Protein AF-A0A1H4FIM5-F1 (afdb_monomer_lite)

Structure (mmCIF, N/CA/C/O backbone):
data_AF-A0A1H4FIM5-F1
#
_entry.id   AF-A0A1H4FIM5-F1
#
loop_
_atom_site.group_PDB
_atom_site.id
_atom_site.type_symbol
_atom_site.label_atom_id
_atom_site.label_alt_id
_atom_site.label_comp_id
_atom_site.label_asym_id
_atom_site.label_entity_id
_atom_site.label_seq_id
_atom_site.pdbx_PDB_ins_code
_atom_site.Cartn_x
_atom_site.Cartn_y
_atom_site.Cartn_z
_atom_site.occupancy
_atom_site.B_iso_or_equiv
_atom_site.auth_seq_id
_atom_site.auth_comp_id
_atom_site.auth_asym_id
_atom_site.auth_atom_id
_atom_site.pdbx_PDB_model_num
ATOM 1 N N . MET A 1 1 ? 12.952 1.679 38.610 1.00 48.06 1 MET A N 1
ATOM 2 C CA . MET A 1 1 ? 12.139 2.788 38.067 1.00 48.06 1 MET A CA 1
ATOM 3 C C . MET A 1 1 ? 11.004 2.189 37.238 1.00 48.06 1 MET A C 1
ATOM 5 O O . MET A 1 1 ? 11.066 2.197 36.022 1.00 48.06 1 MET A O 1
ATOM 9 N N . THR A 1 2 ? 10.006 1.592 37.906 1.00 49.84 2 THR A N 1
ATOM 10 C CA . THR A 1 2 ? 8.927 0.805 37.254 1.00 49.84 2 THR A CA 1
ATOM 11 C C . THR A 1 2 ? 7.579 0.994 37.968 1.00 49.84 2 THR A C 1
ATOM 13 O O . THR A 1 2 ? 6.709 0.135 37.927 1.00 49.84 2 THR A O 1
ATOM 16 N N . ILE A 1 3 ? 7.409 2.111 38.684 1.00 48.91 3 ILE A N 1
ATOM 17 C CA . ILE A 1 3 ? 6.260 2.312 39.587 1.00 48.91 3 ILE A CA 1
ATOM 18 C C . ILE A 1 3 ? 5.204 3.248 38.964 1.00 48.91 3 ILE A C 1
ATOM 20 O O . ILE A 1 3 ? 4.043 3.212 39.350 1.00 48.91 3 ILE A O 1
ATOM 24 N N . VAL A 1 4 ? 5.545 4.015 37.921 1.00 49.06 4 VAL A N 1
ATOM 25 C CA . VAL A 1 4 ? 4.632 5.030 37.354 1.00 49.06 4 VAL A CA 1
ATOM 26 C C . VAL A 1 4 ? 3.599 4.469 36.364 1.00 49.06 4 VAL A C 1
ATOM 28 O O . VAL A 1 4 ? 2.555 5.080 36.168 1.00 49.06 4 VAL A O 1
ATOM 31 N N . GLN A 1 5 ? 3.828 3.289 35.772 1.00 41.47 5 GLN A N 1
ATOM 32 C CA . GLN A 1 5 ? 2.901 2.725 34.773 1.00 41.47 5 GLN A CA 1
ATOM 33 C C . GLN A 1 5 ? 1.606 2.143 35.372 1.00 41.47 5 GLN A C 1
ATOM 35 O O . GLN A 1 5 ? 0.619 1.999 34.659 1.00 41.47 5 GLN A O 1
ATOM 40 N N . HIS A 1 6 ? 1.561 1.854 36.677 1.00 52.50 6 HIS A N 1
ATOM 41 C CA . HIS A 1 6 ? 0.410 1.169 37.279 1.00 52.50 6 HIS A CA 1
ATOM 42 C C . HIS A 1 6 ? -0.691 2.108 37.794 1.00 52.50 6 HIS A C 1
ATOM 44 O O . HIS A 1 6 ? -1.825 1.669 37.960 1.00 52.50 6 HIS A O 1
ATOM 50 N N . GLN A 1 7 ? -0.409 3.397 38.015 1.00 53.75 7 GLN A N 1
ATOM 51 C CA . GLN A 1 7 ? -1.437 4.328 38.508 1.00 53.75 7 GLN A CA 1
ATOM 52 C C . GLN A 1 7 ? -2.320 4.909 37.396 1.00 53.75 7 GLN A C 1
ATOM 54 O O . GLN A 1 7 ? -3.474 5.242 37.649 1.00 53.75 7 GLN A O 1
ATOM 59 N N . VAL A 1 8 ? -1.824 4.954 36.156 1.00 53.47 8 VAL A N 1
ATOM 60 C CA . VAL A 1 8 ? -2.601 5.426 34.994 1.00 53.47 8 VAL A CA 1
ATOM 61 C C . VAL A 1 8 ? -3.645 4.388 34.561 1.00 53.47 8 VAL A C 1
ATOM 63 O O . VAL A 1 8 ? -4.757 4.740 34.182 1.00 53.47 8 VAL A O 1
ATOM 66 N N . LEU A 1 9 ? -3.331 3.096 34.691 1.00 54.19 9 LEU A N 1
ATOM 67 C CA . LEU A 1 9 ? -4.276 2.006 34.414 1.00 54.19 9 LEU A CA 1
ATOM 68 C C . LEU A 1 9 ? -5.429 1.947 35.430 1.00 54.19 9 LEU A C 1
ATOM 70 O O . LEU A 1 9 ? -6.559 1.635 35.059 1.00 54.19 9 LEU A O 1
ATOM 74 N N . GLY A 1 10 ? -5.164 2.287 36.696 1.00 52.84 10 GLY A N 1
ATOM 75 C CA . GLY A 1 10 ? -6.177 2.282 37.754 1.00 52.84 10 GLY A CA 1
ATOM 76 C C . GLY A 1 10 ? -7.243 3.371 37.597 1.00 52.84 10 GLY A C 1
ATOM 77 O O . GLY A 1 10 ? -8.418 3.116 37.859 1.00 52.84 10 GLY A O 1
ATOM 78 N N . SER A 1 11 ? -6.872 4.566 37.124 1.00 51.75 11 SER A N 1
ATOM 79 C CA . SER A 1 11 ? -7.825 5.671 36.936 1.00 51.75 11 SER A CA 1
ATOM 80 C C . SER A 1 11 ? -8.737 5.477 35.719 1.00 51.75 11 SER A C 1
ATOM 82 O O . SER A 1 11 ? -9.906 5.861 35.765 1.00 51.75 11 SER A O 1
ATOM 84 N N . LEU A 1 12 ? -8.246 4.821 34.661 1.00 51.94 12 LEU A N 1
ATOM 85 C CA . LEU A 1 12 ? -9.039 4.498 33.468 1.00 51.94 12 LEU A CA 1
ATOM 86 C C . LEU A 1 12 ? -10.093 3.414 33.733 1.00 51.94 12 LEU A C 1
ATOM 88 O O . LEU A 1 12 ? -11.180 3.464 33.162 1.00 51.94 12 LEU A O 1
ATOM 92 N N . TYR A 1 13 ? -9.822 2.470 34.638 1.00 50.88 13 TYR A N 1
ATOM 93 C CA . TYR A 1 13 ? -10.773 1.397 34.951 1.00 50.88 13 TYR A CA 1
ATOM 94 C C . TYR A 1 13 ? -11.951 1.849 35.830 1.00 50.88 13 TYR A C 1
ATOM 96 O O . TYR A 1 13 ? -13.000 1.203 35.823 1.00 50.88 13 TYR A O 1
ATOM 104 N N . PHE A 1 14 ? -11.801 2.951 36.575 1.00 51.03 14 PHE A N 1
ATOM 105 C CA . PHE A 1 14 ? -12.810 3.407 37.539 1.00 51.03 14 PHE A CA 1
ATOM 106 C C . PHE A 1 14 ? -13.880 4.332 36.932 1.00 51.03 14 PHE A C 1
ATOM 108 O O . PHE A 1 14 ? -14.959 4.477 37.497 1.00 51.03 14 PHE A O 1
ATOM 115 N N . ASN A 1 15 ? -13.636 4.894 35.743 1.00 46.81 15 ASN A N 1
ATOM 116 C CA . ASN A 1 15 ? -14.628 5.660 34.977 1.00 46.81 15 ASN A CA 1
ATOM 117 C C . ASN A 1 15 ? -15.398 4.785 33.971 1.00 46.81 15 ASN A C 1
ATOM 119 O O . ASN A 1 15 ? -15.805 5.246 32.907 1.00 46.81 15 ASN A O 1
ATOM 123 N N . LYS A 1 16 ? -15.654 3.515 34.313 1.00 49.75 16 LYS A N 1
ATOM 124 C CA . LYS A 1 16 ? -16.669 2.716 33.616 1.00 49.75 16 LYS A CA 1
ATOM 125 C C . LYS A 1 16 ? -18.063 3.231 33.977 1.00 49.75 16 LYS A C 1
ATOM 127 O O . LYS A 1 16 ? -18.753 2.675 34.828 1.00 49.75 16 LYS A O 1
ATOM 132 N N . LYS A 1 17 ? -18.500 4.273 33.271 1.00 46.75 17 LYS A N 1
ATOM 133 C CA . LYS A 1 17 ? -19.915 4.434 32.941 1.00 46.75 17 LYS A CA 1
ATOM 134 C C . LYS A 1 17 ? -20.176 3.632 31.673 1.00 46.75 17 LYS A C 1
ATOM 136 O O . LYS A 1 17 ? -19.775 4.028 30.594 1.00 46.75 17 LYS A O 1
ATOM 141 N N . ASN A 1 18 ? -20.797 2.477 31.881 1.00 50.09 18 ASN A N 1
ATOM 142 C CA . ASN A 1 18 ? -21.715 1.793 30.979 1.00 50.09 18 ASN A CA 1
ATOM 143 C C . ASN A 1 18 ? -21.545 2.060 29.473 1.00 50.09 18 ASN A C 1
ATOM 145 O O . ASN A 1 18 ? -22.062 3.043 28.952 1.00 50.09 18 ASN A O 1
ATOM 149 N N . ASN A 1 19 ? -21.033 1.026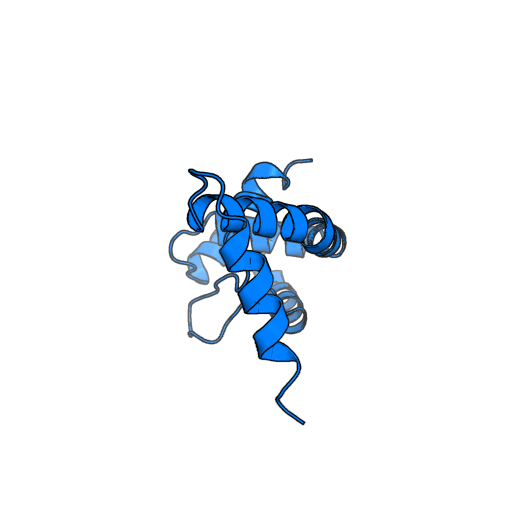 28.799 1.00 48.12 19 ASN A N 1
ATOM 150 C CA . ASN A 1 19 ? -21.474 0.611 27.466 1.00 48.12 19 ASN A CA 1
ATOM 151 C C . ASN A 1 19 ? -20.765 1.197 26.231 1.00 48.12 19 ASN A C 1
ATOM 153 O O . ASN A 1 19 ? -21.416 1.419 25.219 1.00 48.12 19 ASN A O 1
ATOM 157 N N . GLU A 1 20 ? -19.440 1.340 26.271 1.00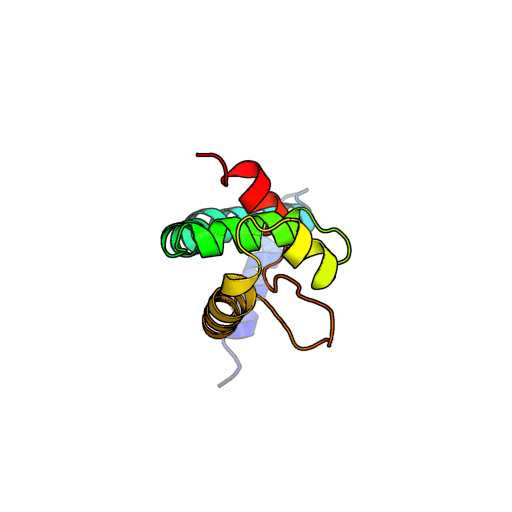 48.31 20 GLU A N 1
ATOM 158 C CA . GLU A 1 20 ? -18.626 1.362 25.047 1.00 48.31 20 GLU A CA 1
ATOM 159 C C . GLU A 1 20 ? -17.589 0.240 25.111 1.00 48.31 20 GLU A C 1
ATOM 161 O O . GLU A 1 20 ? -16.832 0.091 26.080 1.00 48.31 20 GLU A O 1
ATOM 166 N N . THR A 1 21 ? -17.627 -0.619 24.102 1.00 53.66 21 THR A N 1
ATOM 167 C CA . THR A 1 21 ? -16.726 -1.753 23.939 1.00 53.66 21 THR A CA 1
ATOM 168 C C . THR A 1 21 ? -15.324 -1.224 23.634 1.00 53.66 21 THR A C 1
ATOM 170 O O . THR A 1 21 ? -15.161 -0.253 22.904 1.00 53.66 21 THR A O 1
ATOM 173 N N . LEU A 1 22 ? -14.270 -1.867 24.152 1.00 50.81 22 LEU A N 1
ATOM 174 C CA . LEU A 1 22 ? -12.876 -1.567 23.764 1.00 50.81 22 LEU A CA 1
ATOM 175 C C . LEU A 1 22 ? -12.684 -1.594 22.230 1.00 50.81 22 LEU A C 1
ATOM 177 O O . LEU A 1 22 ? -11.805 -0.923 21.700 1.00 50.81 22 LEU A O 1
ATOM 181 N N . GLU A 1 23 ? -13.547 -2.334 21.535 1.00 55.66 23 GLU A N 1
ATOM 182 C CA . GLU A 1 23 ? -13.647 -2.443 20.080 1.00 55.66 23 GLU A CA 1
ATOM 183 C C . GLU A 1 23 ? -14.174 -1.180 19.378 1.00 55.66 23 GLU A C 1
ATOM 185 O O . GLU A 1 23 ? -13.872 -1.020 18.203 1.00 55.66 23 GLU A O 1
ATOM 190 N N . ASP A 1 24 ? -14.874 -0.266 20.065 1.00 55.28 24 ASP A N 1
ATOM 191 C CA . ASP A 1 24 ? -15.334 1.027 19.515 1.00 55.28 24 ASP A CA 1
ATOM 192 C C . ASP A 1 24 ? -14.269 2.128 19.649 1.00 55.28 24 ASP A C 1
ATOM 194 O O . ASP A 1 24 ? -14.175 3.048 18.834 1.00 55.28 24 ASP A O 1
ATOM 198 N N . LEU A 1 25 ? -13.394 2.000 20.649 1.00 57.06 25 LEU A N 1
ATOM 199 C CA . LEU A 1 25 ? -12.264 2.904 20.863 1.00 57.06 25 LEU A CA 1
ATOM 200 C C . LEU A 1 25 ? -11.121 2.655 19.877 1.00 57.06 25 LEU A C 1
ATOM 202 O O . LEU A 1 25 ? -10.442 3.607 19.501 1.00 57.06 25 LEU A O 1
ATOM 206 N N . ILE A 1 26 ? -10.922 1.412 19.425 1.00 61.84 26 ILE A N 1
ATOM 207 C CA . ILE A 1 26 ? -9.924 1.075 18.398 1.00 61.84 26 ILE A CA 1
ATOM 208 C C . ILE A 1 26 ? -10.155 1.881 17.112 1.00 61.84 26 ILE A C 1
ATOM 210 O O . ILE A 1 26 ? -9.235 2.595 16.736 1.00 61.84 26 ILE A O 1
ATOM 214 N N . PRO A 1 27 ? -11.334 1.862 16.461 1.00 58.94 27 PRO A N 1
ATOM 215 C CA . PRO A 1 27 ? -11.565 2.619 15.238 1.00 58.94 27 PRO A CA 1
ATOM 216 C C . PRO A 1 27 ? -11.518 4.131 15.463 1.00 58.94 27 PRO A C 1
ATOM 218 O O . PRO A 1 27 ? -11.035 4.831 14.584 1.00 58.94 27 PRO A O 1
ATOM 221 N N . ALA A 1 28 ? -11.941 4.657 16.618 1.00 60.34 28 ALA A N 1
ATOM 222 C CA . ALA A 1 28 ? -11.821 6.088 16.918 1.00 60.34 28 ALA A CA 1
ATOM 223 C C . ALA A 1 28 ? -10.354 6.529 17.10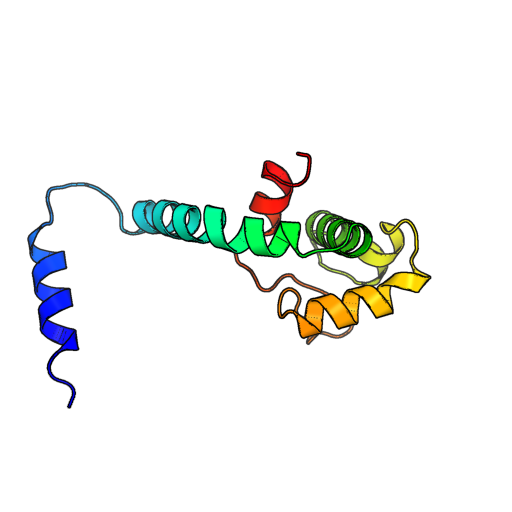9 1.00 60.34 28 ALA A C 1
ATOM 225 O O . ALA A 1 28 ? -9.934 7.570 16.602 1.00 60.34 28 ALA A O 1
ATOM 226 N N . PHE A 1 29 ? -9.554 5.715 17.801 1.00 58.88 29 PHE A N 1
ATOM 227 C CA . PHE A 1 29 ? -8.127 5.951 18.022 1.00 58.88 29 PHE A CA 1
ATOM 228 C C . PHE A 1 29 ? -7.318 5.767 16.733 1.00 58.88 29 PHE A C 1
ATOM 230 O O . PHE A 1 29 ? -6.457 6.583 16.401 1.00 58.88 29 PHE A O 1
ATOM 237 N N . GLU A 1 30 ? -7.651 4.730 15.969 1.00 62.41 30 GLU A N 1
ATOM 238 C CA . GLU A 1 30 ? -7.162 4.492 14.619 1.00 62.41 30 GLU A CA 1
ATOM 239 C C . GLU A 1 30 ? -7.520 5.672 13.709 1.00 62.41 30 GLU A C 1
ATOM 241 O O . GLU A 1 30 ? -6.627 6.207 13.075 1.00 62.41 30 GLU A O 1
ATOM 246 N N . HIS A 1 31 ? -8.759 6.172 13.711 1.00 61.09 31 HIS A N 1
ATOM 247 C CA . HIS A 1 31 ? -9.193 7.304 12.883 1.00 61.09 31 HIS A CA 1
ATOM 248 C C . HIS A 1 31 ? -8.435 8.604 13.193 1.00 61.09 31 HIS A C 1
ATOM 250 O O . HIS A 1 31 ? -8.053 9.327 12.273 1.00 61.09 31 HIS A O 1
ATOM 256 N N . ILE A 1 32 ? -8.176 8.898 14.472 1.00 61.50 32 ILE A N 1
ATOM 257 C CA . ILE A 1 32 ? -7.376 10.067 14.877 1.00 61.50 32 ILE A CA 1
ATOM 258 C C . ILE A 1 32 ? -5.913 9.899 14.438 1.00 61.50 32 ILE A C 1
ATOM 260 O O . ILE A 1 32 ? -5.327 10.841 13.907 1.00 61.50 32 ILE A O 1
ATOM 264 N N . MET A 1 33 ? -5.330 8.702 14.579 1.00 61.72 33 MET A N 1
ATOM 265 C CA . MET A 1 33 ? -3.981 8.437 14.060 1.00 61.72 33 MET A CA 1
ATOM 266 C C . MET A 1 33 ? -3.922 8.445 12.524 1.00 61.72 33 MET A C 1
ATOM 268 O O . MET A 1 33 ? -2.947 8.933 11.951 1.00 61.72 33 MET A O 1
ATOM 272 N N . PHE A 1 34 ? -4.954 7.931 11.854 1.00 66.56 34 PHE A N 1
ATOM 273 C CA . PHE A 1 34 ? -5.051 7.816 10.402 1.00 66.56 34 PHE A CA 1
ATOM 274 C C . PHE A 1 34 ? -5.165 9.184 9.744 1.00 66.56 34 PHE A C 1
ATOM 276 O O . PHE A 1 34 ? -4.450 9.439 8.777 1.00 66.56 34 PHE A O 1
ATOM 283 N N . LYS A 1 35 ? -6.009 10.074 10.275 1.00 64.38 35 LYS A N 1
ATOM 284 C CA . LYS A 1 35 ? -6.291 11.361 9.637 1.00 64.38 35 LYS A CA 1
ATOM 285 C C . LYS A 1 35 ? -5.037 12.219 9.471 1.00 64.38 35 LYS A C 1
ATOM 287 O O . LYS A 1 35 ? -4.788 12.697 8.375 1.00 64.38 35 LYS A O 1
ATOM 292 N N . ASP A 1 36 ? -4.219 12.346 10.513 1.00 64.44 36 ASP A N 1
ATOM 293 C CA . ASP A 1 36 ? -3.045 13.224 10.446 1.00 64.44 36 ASP A CA 1
ATOM 294 C C . ASP A 1 36 ? -1.791 12.489 9.949 1.00 64.44 36 ASP A C 1
ATOM 296 O O . ASP A 1 36 ? -0.988 13.053 9.207 1.00 64.44 36 ASP A O 1
ATOM 300 N N . SER A 1 37 ? -1.604 11.210 10.301 1.00 73.00 37 SER A N 1
ATOM 301 C CA . SER A 1 37 ? -0.379 10.491 9.915 1.00 73.00 37 SER A CA 1
ATOM 302 C C . SER A 1 37 ? -0.452 9.903 8.507 1.00 73.00 37 SER A C 1
ATOM 304 O O . SER A 1 37 ? 0.544 9.957 7.783 1.00 73.00 37 SER A O 1
ATOM 306 N N . TYR A 1 38 ? -1.588 9.323 8.098 1.00 77.88 38 TYR A N 1
ATOM 307 C CA . TYR A 1 38 ? -1.685 8.656 6.791 1.00 77.88 38 TYR A CA 1
ATOM 308 C C . TYR A 1 38 ? -1.885 9.649 5.663 1.00 77.88 38 TYR A C 1
ATOM 310 O O . TYR A 1 38 ? -1.289 9.448 4.608 1.00 77.88 38 TYR A O 1
ATOM 318 N N . ASP A 1 39 ? -2.603 10.747 5.899 1.00 78.88 39 ASP A N 1
ATOM 319 C CA . ASP A 1 39 ? -2.687 11.831 4.924 1.00 78.88 39 ASP A CA 1
ATOM 320 C C . ASP A 1 39 ? -1.301 12.441 4.666 1.00 78.88 39 ASP A C 1
ATOM 322 O O . ASP A 1 39 ? -0.843 12.486 3.527 1.00 78.88 39 ASP A O 1
ATOM 326 N N . MET A 1 40 ? -0.522 12.754 5.711 1.00 80.69 40 MET A N 1
ATOM 327 C CA . MET A 1 40 ? 0.859 13.226 5.527 1.00 80.69 40 MET A CA 1
ATOM 328 C C . MET A 1 40 ? 1.752 12.218 4.789 1.00 80.69 40 MET A C 1
ATOM 330 O O . MET A 1 40 ? 2.622 12.618 4.009 1.00 80.69 40 MET A O 1
ATOM 334 N N . ILE A 1 41 ? 1.582 10.915 5.038 1.00 81.75 41 ILE A N 1
ATOM 335 C CA . ILE A 1 41 ? 2.295 9.863 4.301 1.00 81.75 41 ILE A CA 1
ATOM 336 C C . ILE A 1 41 ? 1.855 9.862 2.836 1.00 81.75 41 ILE A C 1
ATOM 338 O O . ILE A 1 41 ? 2.716 9.851 1.957 1.00 81.75 41 ILE A O 1
ATOM 342 N N . TRP A 1 42 ? 0.549 9.908 2.575 1.00 83.88 42 TRP A N 1
ATOM 343 C CA . TRP A 1 42 ? -0.043 9.893 1.241 1.00 83.88 42 TRP A CA 1
ATOM 344 C C . TRP A 1 42 ? 0.382 11.106 0.417 1.00 83.88 42 TRP A C 1
ATOM 346 O O . TRP A 1 42 ? 0.840 10.947 -0.712 1.00 83.88 42 TRP A O 1
ATOM 356 N N . GLN A 1 43 ? 0.354 12.305 0.996 1.00 83.25 43 GLN A N 1
ATOM 357 C CA . GLN A 1 43 ? 0.821 13.533 0.346 1.00 83.25 43 GLN A CA 1
ATOM 358 C C . GLN A 1 43 ? 2.324 13.510 0.029 1.00 83.25 43 GLN A C 1
ATOM 360 O O . GLN A 1 43 ? 2.765 14.107 -0.951 1.00 83.25 43 GLN A O 1
ATOM 365 N N . LYS A 1 44 ? 3.131 12.778 0.808 1.00 85.12 44 LYS A N 1
ATOM 366 C CA . LYS A 1 44 ? 4.568 12.574 0.534 1.00 85.12 44 LYS A CA 1
ATOM 367 C C . LYS A 1 44 ? 4.850 11.523 -0.544 1.00 85.12 44 LYS A C 1
ATOM 369 O O . LYS A 1 44 ? 6.014 11.347 -0.929 1.00 85.12 44 LYS A O 1
ATOM 374 N N . LEU A 1 45 ? 3.843 10.772 -0.989 1.00 86.12 45 LEU A N 1
ATOM 375 C CA . LEU A 1 45 ? 3.992 9.827 -2.089 1.00 86.12 45 LEU A CA 1
ATOM 376 C C . LEU A 1 45 ? 3.898 10.559 -3.424 1.00 86.12 45 LEU A C 1
ATOM 378 O O . LEU A 1 45 ? 2.996 11.354 -3.671 1.00 86.12 45 LEU A O 1
ATOM 382 N N . THR A 1 46 ? 4.840 10.244 -4.304 1.00 86.81 46 THR A N 1
ATOM 383 C CA . THR A 1 46 ? 4.774 10.636 -5.713 1.00 86.81 46 THR A CA 1
ATOM 384 C C . THR A 1 46 ? 3.629 9.910 -6.413 1.00 86.81 46 THR A C 1
ATOM 386 O O . THR A 1 46 ? 3.199 8.845 -5.973 1.00 86.81 46 THR A O 1
ATOM 389 N N . GLU A 1 47 ? 3.160 10.447 -7.534 1.00 85.38 47 GLU A N 1
ATOM 390 C CA . GLU A 1 47 ? 2.030 9.887 -8.283 1.00 85.38 47 GLU A CA 1
ATOM 391 C C . GLU A 1 47 ? 2.235 8.409 -8.661 1.00 85.38 47 GLU A C 1
ATOM 393 O O . GLU A 1 47 ? 1.358 7.585 -8.423 1.00 85.38 47 GLU A O 1
ATOM 398 N N . GLY A 1 48 ? 3.440 8.029 -9.102 1.00 84.88 48 GLY A N 1
ATOM 399 C CA . GLY A 1 48 ? 3.762 6.625 -9.388 1.00 84.88 48 GLY A CA 1
ATOM 400 C C . GLY A 1 48 ? 3.850 5.724 -8.146 1.00 84.88 48 GLY A C 1
ATOM 401 O O . GLY A 1 48 ? 3.581 4.526 -8.224 1.00 84.88 48 GLY A O 1
ATOM 402 N N . GLU A 1 49 ? 4.176 6.276 -6.972 1.00 85.94 49 GLU A N 1
ATOM 403 C CA . GLU A 1 49 ? 4.085 5.528 -5.710 1.00 85.94 49 GLU A CA 1
ATOM 404 C C . GLU A 1 49 ? 2.624 5.354 -5.269 1.00 85.94 49 GLU A C 1
ATOM 406 O O . GLU A 1 49 ? 2.259 4.270 -4.813 1.00 85.94 49 GLU A O 1
ATOM 411 N N . LYS A 1 50 ? 1.785 6.388 -5.432 1.00 87.81 50 LYS A N 1
ATOM 412 C CA . LYS A 1 50 ? 0.339 6.311 -5.168 1.00 87.81 50 LYS A CA 1
ATOM 413 C C . LYS A 1 50 ? -0.325 5.283 -6.083 1.00 87.81 50 LYS A C 1
ATOM 415 O O . LYS A 1 50 ? -1.085 4.451 -5.597 1.00 87.81 50 LYS A O 1
ATOM 420 N N . GLU A 1 51 ? 0.016 5.280 -7.372 1.00 87.12 51 GLU A N 1
ATOM 421 C CA . GLU A 1 51 ? -0.440 4.267 -8.333 1.00 87.12 51 GLU A CA 1
ATOM 422 C C . GLU A 1 51 ? -0.045 2.860 -7.870 1.00 87.12 51 GLU A C 1
ATOM 424 O O . GLU A 1 51 ? -0.900 1.982 -7.774 1.00 87.12 51 GLU A O 1
ATOM 429 N N . MET A 1 52 ? 1.222 2.657 -7.487 1.00 85.62 52 MET A N 1
ATOM 430 C CA . MET A 1 52 ? 1.690 1.369 -6.972 1.00 85.62 52 MET A CA 1
ATOM 431 C C . MET A 1 52 ? 0.880 0.889 -5.771 1.00 85.62 52 MET A C 1
ATOM 433 O O . MET A 1 52 ? 0.483 -0.275 -5.722 1.00 85.62 52 MET A O 1
ATOM 437 N N . VAL A 1 53 ? 0.633 1.775 -4.807 1.00 85.94 53 VAL A N 1
ATOM 438 C CA . VAL A 1 53 ? -0.186 1.467 -3.636 1.00 85.94 53 VAL A CA 1
ATOM 439 C C . VAL A 1 53 ? -1.613 1.111 -4.054 1.00 85.94 53 VAL A C 1
ATOM 441 O O . VAL A 1 53 ? -2.111 0.077 -3.615 1.00 85.94 53 VAL A O 1
ATOM 444 N N . LYS A 1 54 ? -2.244 1.890 -4.945 1.00 85.44 54 LYS A N 1
ATOM 445 C CA . LYS A 1 54 ? -3.585 1.586 -5.476 1.00 85.44 54 LYS A CA 1
ATOM 446 C C . LYS A 1 54 ? -3.622 0.206 -6.148 1.00 85.44 54 LYS A C 1
ATOM 448 O O . LYS A 1 54 ? -4.558 -0.556 -5.913 1.00 85.44 54 LYS A O 1
ATOM 453 N N . CYS A 1 55 ? -2.606 -0.156 -6.937 1.00 86.50 55 CYS A N 1
ATOM 454 C CA . CYS A 1 55 ? -2.497 -1.485 -7.551 1.00 86.50 55 CYS A CA 1
ATOM 455 C C . CYS A 1 55 ? -2.382 -2.598 -6.499 1.00 86.50 55 CYS A C 1
ATOM 457 O O . CYS A 1 55 ? -3.020 -3.639 -6.648 1.00 86.50 55 CYS A O 1
ATOM 459 N N . ILE A 1 56 ? -1.610 -2.382 -5.426 1.00 84.25 56 ILE A N 1
ATOM 460 C CA . ILE A 1 56 ? -1.493 -3.342 -4.317 1.00 84.25 56 ILE A CA 1
ATOM 461 C C . ILE A 1 56 ? -2.844 -3.510 -3.614 1.00 84.25 56 ILE A C 1
ATOM 463 O O . ILE A 1 56 ? -3.277 -4.645 -3.462 1.00 84.25 56 ILE A O 1
ATOM 467 N N . CYS A 1 57 ? -3.540 -2.417 -3.274 1.00 81.50 57 CYS A N 1
ATOM 468 C CA . CYS A 1 57 ? -4.861 -2.468 -2.630 1.00 81.50 57 CYS A CA 1
ATOM 469 C C . CYS A 1 57 ? -5.915 -3.171 -3.502 1.00 81.50 57 CYS A C 1
ATOM 471 O O . CYS A 1 57 ? -6.760 -3.902 -2.996 1.00 81.50 57 CYS A O 1
ATOM 473 N N . LYS A 1 58 ? -5.854 -2.999 -4.831 1.00 81.06 58 LYS A N 1
ATOM 474 C CA . LYS A 1 58 ? -6.724 -3.726 -5.775 1.00 81.06 58 LYS A CA 1
ATOM 475 C C . LYS A 1 58 ? -6.414 -5.226 -5.838 1.00 81.06 58 LYS A C 1
ATOM 477 O O . LYS A 1 58 ? -7.272 -6.016 -6.229 1.00 81.06 58 LYS A O 1
ATOM 482 N N . THR A 1 59 ? -5.200 -5.630 -5.468 1.00 80.19 59 THR A N 1
ATOM 483 C CA . THR A 1 59 ? -4.731 -7.014 -5.560 1.00 80.19 59 THR A CA 1
ATOM 484 C C . THR A 1 59 ? -4.949 -7.742 -4.233 1.00 80.19 59 THR A C 1
ATOM 486 O O . THR A 1 59 ? -4.115 -7.670 -3.335 1.00 80.19 59 THR A O 1
ATOM 489 N N . LYS A 1 60 ? -6.024 -8.533 -4.120 1.00 67.25 60 LYS A N 1
ATOM 490 C CA . LYS A 1 60 ? -6.354 -9.280 -2.885 1.00 67.25 60 LYS A CA 1
ATOM 491 C C . LYS A 1 60 ? -5.243 -10.220 -2.394 1.00 67.25 60 LYS A C 1
ATOM 493 O O . LYS A 1 60 ? -5.068 -10.396 -1.191 1.00 67.25 60 LYS A O 1
ATOM 498 N N . ASP A 1 61 ? -4.480 -10.816 -3.311 1.00 70.88 61 ASP A N 1
ATOM 499 C CA . ASP A 1 61 ? -3.431 -11.783 -2.966 1.00 70.88 61 ASP A CA 1
ATOM 500 C C . ASP A 1 61 ? -2.051 -11.141 -2.745 1.00 70.88 61 ASP A C 1
A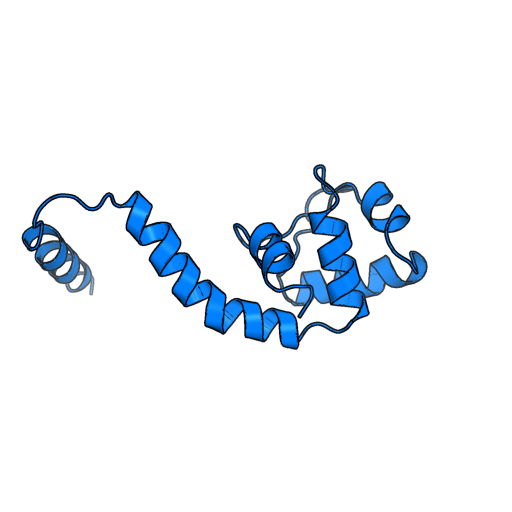TOM 502 O O . ASP A 1 61 ? -1.138 -11.801 -2.240 1.00 70.88 61 ASP A O 1
ATOM 506 N N . GLY A 1 62 ? -1.869 -9.871 -3.128 1.00 74.12 62 GLY A N 1
ATOM 507 C CA . GLY A 1 62 ? -0.577 -9.182 -3.101 1.00 74.12 62 GLY A CA 1
ATOM 508 C C . GLY A 1 62 ? 0.495 -9.822 -3.993 1.00 74.12 62 GLY A C 1
ATOM 509 O O . GLY A 1 62 ? 1.681 -9.711 -3.681 1.00 74.12 62 GLY A O 1
ATOM 510 N N . LYS A 1 63 ? 0.121 -10.541 -5.065 1.00 83.25 63 LYS A N 1
ATOM 511 C CA . LYS A 1 63 ? 1.092 -11.146 -5.996 1.00 83.25 63 LYS A CA 1
ATOM 512 C C . LYS A 1 63 ? 1.780 -10.075 -6.831 1.00 83.25 63 LYS A C 1
ATOM 514 O O . LYS A 1 63 ? 1.131 -9.224 -7.431 1.00 83.25 63 LYS A O 1
ATOM 519 N N . ILE A 1 64 ? 3.105 -10.165 -6.931 1.00 83.31 64 ILE A N 1
ATOM 520 C CA . ILE A 1 64 ? 3.914 -9.194 -7.682 1.00 83.31 64 ILE A CA 1
ATOM 521 C C . ILE A 1 64 ? 3.533 -9.166 -9.165 1.00 83.31 64 ILE A C 1
ATOM 523 O O . ILE A 1 64 ? 3.513 -8.089 -9.754 1.00 83.31 64 ILE A O 1
ATOM 527 N N . ASP A 1 65 ? 3.229 -10.317 -9.763 1.00 83.62 65 ASP A N 1
ATOM 528 C CA . ASP A 1 65 ? 2.872 -10.389 -11.184 1.00 83.62 65 ASP A CA 1
ATOM 529 C C . ASP A 1 65 ? 1.532 -9.699 -11.474 1.00 83.62 65 ASP A C 1
ATOM 531 O O . ASP A 1 65 ? 1.421 -8.978 -12.461 1.00 83.62 65 ASP A O 1
ATOM 535 N N . GLU A 1 66 ? 0.553 -9.827 -10.574 1.00 85.12 66 GLU A N 1
ATOM 536 C CA . GLU A 1 66 ? -0.738 -9.131 -10.673 1.00 85.12 66 GLU A CA 1
ATOM 537 C C . GLU A 1 66 ? -0.562 -7.616 -10.490 1.00 85.12 66 GLU A C 1
ATOM 539 O O . GLU A 1 66 ? -1.057 -6.830 -11.294 1.00 85.12 66 GLU A O 1
ATOM 544 N N . ILE A 1 67 ? 0.237 -7.198 -9.502 1.00 85.00 67 ILE A N 1
ATOM 545 C CA . ILE A 1 67 ? 0.541 -5.777 -9.269 1.00 85.00 67 ILE A CA 1
ATOM 546 C C . ILE A 1 67 ? 1.236 -5.160 -10.490 1.00 85.00 67 ILE A C 1
ATOM 548 O O . ILE A 1 67 ? 0.889 -4.058 -10.910 1.00 85.00 67 ILE A O 1
ATOM 552 N N . LYS A 1 68 ? 2.208 -5.867 -11.080 1.00 83.56 68 LYS A N 1
ATOM 553 C CA . LYS A 1 68 ? 2.914 -5.408 -12.285 1.00 83.56 68 LYS A CA 1
ATOM 554 C C . LYS A 1 68 ? 2.002 -5.334 -13.503 1.00 83.56 68 LYS A C 1
ATOM 556 O O . LYS A 1 68 ? 2.197 -4.439 -14.314 1.00 83.56 68 LYS A O 1
ATOM 561 N N . ALA A 1 69 ? 1.042 -6.249 -13.635 1.00 85.25 69 ALA A N 1
ATOM 562 C CA . ALA A 1 69 ? 0.071 -6.229 -14.726 1.00 85.25 69 ALA A CA 1
ATOM 563 C C . ALA A 1 69 ? -0.919 -5.058 -14.613 1.00 85.25 69 ALA A C 1
ATOM 565 O O . ALA A 1 69 ? -1.393 -4.563 -15.630 1.00 85.25 69 ALA A O 1
ATOM 566 N N . LEU A 1 70 ? -1.217 -4.611 -13.388 1.00 84.44 70 LEU A N 1
ATOM 567 C CA . LEU A 1 70 ? -2.100 -3.472 -13.119 1.00 84.44 70 LEU A CA 1
ATOM 568 C C . LEU A 1 70 ? -1.402 -2.111 -13.220 1.00 84.44 70 LEU A C 1
ATOM 570 O O . LEU A 1 70 ? -2.085 -1.093 -13.292 1.00 84.44 70 LEU A O 1
ATOM 574 N N . MET A 1 71 ? -0.070 -2.077 -13.180 1.00 83.62 71 MET A N 1
ATOM 575 C CA . MET A 1 71 ? 0.696 -0.843 -13.325 1.00 83.62 71 MET A CA 1
ATOM 576 C C . MET A 1 71 ? 0.737 -0.375 -14.775 1.00 83.62 71 MET A C 1
ATOM 578 O O . MET A 1 71 ? 1.039 -1.156 -15.678 1.00 83.62 71 MET A O 1
ATOM 582 N N . SER A 1 72 ? 0.604 0.935 -14.978 1.00 82.44 72 SER A N 1
ATOM 583 C CA . SER A 1 72 ? 0.790 1.548 -16.299 1.00 82.44 72 SER A CA 1
ATOM 584 C C . SER A 1 72 ? 2.228 1.397 -16.812 1.00 82.44 72 SER A C 1
ATOM 586 O O . SER A 1 72 ? 2.457 1.290 -18.015 1.00 82.44 72 SER A O 1
ATOM 588 N N . ASN A 1 73 ? 3.217 1.361 -15.907 1.00 83.94 73 ASN A N 1
ATOM 589 C CA . ASN A 1 73 ? 4.626 1.172 -16.255 1.00 83.94 73 ASN A CA 1
ATOM 590 C C . ASN A 1 73 ? 5.323 0.107 -15.378 1.00 83.94 73 ASN A C 1
ATOM 592 O O . ASN A 1 73 ? 5.943 0.441 -14.359 1.00 83.94 73 ASN A O 1
ATOM 596 N N . PRO A 1 74 ? 5.324 -1.170 -15.807 1.00 82.88 74 PRO A N 1
ATOM 597 C CA . PRO A 1 74 ? 5.930 -2.277 -15.062 1.00 82.88 74 PRO A CA 1
ATOM 598 C C . PRO A 1 74 ? 7.447 -2.142 -14.862 1.00 82.88 74 PRO A C 1
ATOM 600 O O . PRO A 1 74 ? 7.999 -2.710 -13.918 1.00 82.88 74 PRO A O 1
ATOM 603 N N . VAL A 1 75 ? 8.142 -1.389 -15.724 1.00 84.12 75 VAL A N 1
ATOM 604 C CA . VAL A 1 75 ? 9.600 -1.172 -15.635 1.00 84.12 75 VAL A CA 1
ATOM 605 C C . VAL A 1 75 ? 9.951 -0.359 -14.387 1.00 84.12 75 VAL A C 1
ATOM 607 O O . VAL A 1 75 ? 10.964 -0.609 -13.729 1.00 84.12 75 VAL A O 1
ATOM 610 N N . SER A 1 76 ? 9.070 0.567 -14.007 1.00 84.25 76 SER A N 1
ATOM 611 C CA . SER A 1 76 ? 9.255 1.438 -12.843 1.00 84.25 76 SER A CA 1
ATOM 612 C C . SER A 1 76 ? 8.915 0.754 -11.513 1.00 84.25 76 SER A C 1
ATOM 614 O O . SER A 1 76 ? 9.252 1.278 -10.449 1.00 84.25 76 SER A O 1
ATOM 616 N N . TYR A 1 77 ? 8.330 -0.451 -11.550 1.00 86.50 77 TYR A N 1
ATOM 617 C CA . TYR A 1 77 ? 7.948 -1.220 -10.362 1.00 86.50 77 TYR A CA 1
ATOM 618 C C . TYR A 1 77 ? 9.097 -1.375 -9.362 1.00 86.50 77 TYR A C 1
ATOM 620 O O . TYR A 1 77 ? 8.919 -1.135 -8.173 1.00 86.50 77 TYR A O 1
ATOM 628 N N . ASN A 1 78 ? 10.295 -1.757 -9.821 1.00 85.69 78 ASN A N 1
ATOM 629 C CA . ASN A 1 78 ? 11.429 -1.993 -8.919 1.00 85.69 78 ASN A CA 1
ATOM 630 C C . ASN A 1 78 ? 11.873 -0.708 -8.203 1.00 85.69 78 ASN A C 1
ATOM 632 O O . ASN A 1 78 ? 12.249 -0.752 -7.030 1.00 85.69 78 ASN A O 1
ATOM 636 N N . VAL A 1 79 ? 11.795 0.435 -8.891 1.00 88.62 79 VAL A N 1
ATOM 637 C CA . VAL A 1 79 ? 12.141 1.746 -8.329 1.00 88.62 79 VAL A CA 1
ATOM 638 C C . VAL A 1 79 ? 11.143 2.122 -7.239 1.00 88.62 79 VAL A C 1
ATOM 640 O O . VAL A 1 79 ? 11.548 2.428 -6.116 1.00 88.62 79 VAL A O 1
ATOM 643 N N . PHE A 1 80 ? 9.844 2.048 -7.538 1.00 88.12 80 PHE A N 1
ATOM 644 C CA . PHE A 1 80 ? 8.790 2.370 -6.575 1.00 88.12 80 PHE A CA 1
ATOM 645 C C . PHE A 1 80 ? 8.753 1.383 -5.408 1.00 88.12 80 PHE A C 1
ATOM 647 O O . PHE A 1 80 ? 8.665 1.806 -4.259 1.00 88.12 80 PHE A O 1
ATOM 654 N N . ARG A 1 81 ? 8.954 0.085 -5.665 1.00 86.12 81 ARG A N 1
ATOM 655 C CA . ARG A 1 81 ? 9.080 -0.943 -4.625 1.00 86.12 81 ARG A CA 1
ATOM 656 C C . ARG A 1 81 ? 10.170 -0.584 -3.622 1.00 86.12 81 ARG A C 1
ATOM 658 O O . ARG A 1 81 ? 9.918 -0.606 -2.423 1.00 86.12 81 ARG A O 1
ATOM 665 N N . ASN A 1 82 ? 11.371 -0.259 -4.099 1.00 86.88 82 ASN A N 1
ATOM 666 C CA . ASN A 1 82 ? 12.486 0.073 -3.214 1.00 86.88 82 ASN A CA 1
ATOM 667 C C . ASN A 1 82 ? 12.208 1.354 -2.420 1.00 86.88 82 ASN A C 1
ATOM 669 O O . ASN A 1 82 ? 12.488 1.396 -1.225 1.00 86.88 82 ASN A O 1
ATOM 673 N N . LYS A 1 83 ? 11.590 2.367 -3.041 1.00 87.69 83 LYS A N 1
ATOM 674 C CA . LYS A 1 83 ? 11.172 3.585 -2.331 1.00 87.69 83 LYS A CA 1
ATOM 675 C C . LYS A 1 83 ? 10.145 3.293 -1.234 1.00 87.69 83 LYS A C 1
ATOM 677 O O . LYS A 1 83 ? 10.321 3.755 -0.111 1.00 87.69 83 LYS A O 1
ATOM 682 N N . LEU A 1 84 ? 9.117 2.496 -1.524 1.00 86.06 84 LEU A N 1
ATOM 683 C CA . LEU A 1 84 ? 8.075 2.137 -0.558 1.00 86.06 84 LEU A CA 1
ATOM 684 C C . LEU A 1 84 ? 8.611 1.259 0.586 1.00 86.06 84 LEU A C 1
ATOM 686 O O . LEU A 1 84 ? 8.173 1.421 1.725 1.00 86.06 84 LEU A O 1
ATOM 690 N N . ILE A 1 85 ? 9.574 0.369 0.308 1.00 85.56 85 ILE A N 1
ATOM 691 C CA . ILE A 1 85 ? 10.273 -0.422 1.337 1.00 85.56 85 ILE A CA 1
ATOM 692 C C . ILE A 1 85 ? 11.129 0.488 2.221 1.00 85.56 85 ILE A C 1
ATOM 694 O O . ILE A 1 85 ? 11.060 0.375 3.441 1.00 85.56 85 ILE A O 1
ATOM 698 N N . ASN A 1 86 ? 11.880 1.424 1.630 1.00 85.44 86 ASN A N 1
ATOM 699 C CA . ASN A 1 86 ? 12.683 2.397 2.380 1.00 85.44 86 ASN A CA 1
ATOM 700 C C . ASN A 1 86 ? 11.813 3.320 3.247 1.00 85.44 86 ASN A C 1
ATOM 702 O O . ASN A 1 86 ? 12.233 3.735 4.321 1.00 85.44 86 ASN A O 1
ATOM 706 N N . LYS A 1 87 ? 10.588 3.620 2.800 1.00 83.44 87 LYS A N 1
ATOM 707 C CA . LYS A 1 87 ? 9.574 4.353 3.574 1.00 83.44 87 LYS A CA 1
ATOM 708 C C . LYS A 1 87 ? 8.846 3.472 4.605 1.00 83.44 87 LYS A C 1
ATOM 710 O O . LYS A 1 87 ? 7.955 3.964 5.286 1.00 83.44 87 LYS A O 1
ATOM 715 N N . HIS A 1 88 ? 9.192 2.186 4.709 1.00 80.25 88 HIS A N 1
ATOM 716 C CA . HIS A 1 88 ? 8.558 1.184 5.577 1.00 80.25 88 HIS A CA 1
ATOM 717 C C . HIS A 1 88 ? 7.044 0.985 5.364 1.00 80.25 88 HIS A C 1
ATOM 719 O O . HIS A 1 88 ? 6.371 0.392 6.208 1.00 80.25 88 HIS A O 1
ATOM 725 N N . LEU A 1 89 ? 6.506 1.413 4.216 1.00 81.06 89 LEU A N 1
ATOM 726 C CA . LEU A 1 89 ? 5.074 1.318 3.901 1.00 81.06 89 LEU A CA 1
ATOM 727 C C . LEU A 1 89 ? 4.674 -0.080 3.437 1.00 81.06 89 LEU A C 1
ATOM 729 O O . LEU A 1 89 ? 3.593 -0.568 3.765 1.00 81.06 89 LEU A O 1
ATOM 733 N N . VAL A 1 90 ? 5.559 -0.738 2.688 1.00 83.06 90 VAL A N 1
ATOM 734 C CA . VAL A 1 90 ? 5.325 -2.079 2.149 1.00 83.06 90 VAL A CA 1
ATOM 735 C C . VAL A 1 90 ? 6.388 -3.051 2.626 1.00 83.06 90 VAL A C 1
ATOM 737 O O . VAL A 1 90 ? 7.554 -2.701 2.816 1.00 83.06 90 VAL A O 1
ATOM 740 N N . ASN A 1 91 ? 5.980 -4.303 2.764 1.00 75.75 91 ASN A N 1
ATOM 741 C CA . ASN A 1 91 ? 6.833 -5.403 3.148 1.00 75.75 91 ASN A CA 1
ATOM 742 C C . ASN A 1 91 ? 6.985 -6.379 1.989 1.00 75.75 91 ASN A C 1
ATOM 744 O O . ASN A 1 91 ? 6.016 -6.951 1.486 1.00 75.75 91 ASN A O 1
ATOM 748 N N . GLY A 1 92 ? 8.235 -6.545 1.565 1.00 72.94 92 GLY A N 1
ATOM 749 C CA . GLY A 1 92 ? 8.637 -7.453 0.499 1.00 72.94 92 GLY A CA 1
ATOM 750 C C . GLY A 1 92 ? 9.328 -8.720 1.001 1.00 72.94 92 GLY A C 1
ATOM 751 O O . GLY A 1 92 ? 10.006 -9.361 0.199 1.00 72.94 92 GLY A O 1
ATOM 752 N N . ASN A 1 93 ? 9.211 -9.061 2.293 1.00 67.25 93 ASN A N 1
ATOM 753 C CA . ASN A 1 93 ? 9.906 -10.206 2.898 1.00 67.25 93 ASN A CA 1
ATOM 754 C C . ASN A 1 93 ? 9.523 -11.558 2.276 1.00 67.25 93 ASN A C 1
ATOM 756 O O . ASN A 1 93 ? 10.319 -12.495 2.307 1.00 67.25 93 ASN A O 1
ATOM 760 N N . LYS A 1 94 ? 8.326 -11.679 1.688 1.00 72.62 94 LYS A N 1
ATOM 761 C CA . LYS A 1 94 ? 7.894 -12.903 1.009 1.00 72.62 94 LYS A CA 1
ATOM 762 C C . LYS A 1 94 ? 8.167 -12.801 -0.493 1.00 72.62 94 LYS A C 1
ATOM 764 O O . LYS A 1 94 ? 7.616 -11.947 -1.182 1.00 72.62 94 LYS A O 1
ATOM 769 N N . ARG A 1 95 ? 9.000 -13.703 -1.022 1.00 69.94 95 ARG A N 1
ATOM 770 C CA . ARG A 1 95 ? 9.320 -13.761 -2.458 1.00 69.94 95 ARG A CA 1
ATOM 771 C C . ARG A 1 95 ? 8.038 -13.945 -3.279 1.00 69.94 95 ARG A C 1
ATOM 773 O O . ARG A 1 95 ? 7.267 -14.857 -3.006 1.00 69.94 95 ARG A O 1
ATOM 780 N N . GLY A 1 96 ? 7.826 -13.079 -4.271 1.00 75.62 96 GLY A N 1
ATOM 781 C CA . GLY A 1 96 ? 6.631 -13.105 -5.127 1.00 75.62 96 GLY A CA 1
ATOM 782 C C . GLY A 1 96 ? 5.417 -12.360 -4.565 1.00 75.62 96 GLY A C 1
ATOM 783 O O . GLY A 1 96 ? 4.417 -12.250 -5.270 1.00 75.62 96 GLY A O 1
ATOM 784 N N . TYR A 1 97 ? 5.511 -11.804 -3.352 1.00 79.88 97 TYR A N 1
ATOM 785 C CA . TYR A 1 97 ? 4.417 -11.082 -2.711 1.00 79.88 97 TYR A CA 1
ATOM 786 C C . TYR A 1 97 ? 4.854 -9.707 -2.207 1.00 79.88 97 TYR A C 1
ATOM 788 O O . TYR A 1 97 ? 5.985 -9.514 -1.755 1.00 79.88 97 TYR A O 1
ATOM 796 N N . LEU A 1 98 ? 3.933 -8.755 -2.261 1.00 81.25 98 LEU A N 1
ATOM 797 C CA . LEU A 1 98 ? 4.096 -7.425 -1.703 1.00 81.25 98 LEU A CA 1
ATOM 798 C C . LEU A 1 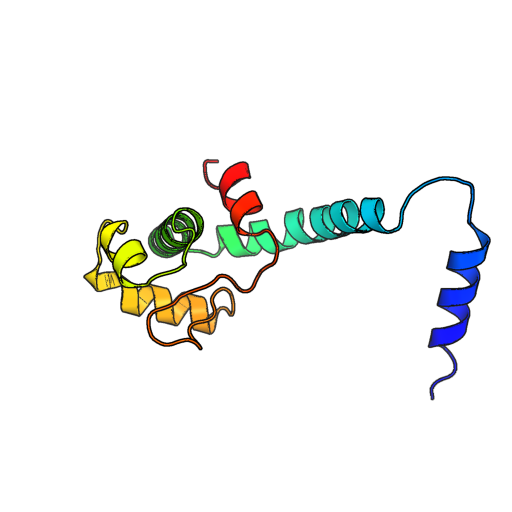98 ? 2.828 -7.075 -0.929 1.00 81.25 98 LEU A C 1
ATOM 800 O O . LEU A 1 98 ? 1.736 -7.087 -1.492 1.00 81.25 98 LEU A O 1
ATOM 804 N N . LYS A 1 99 ? 2.976 -6.797 0.367 1.00 79.25 99 LYS A N 1
ATOM 805 C CA . LYS A 1 99 ? 1.862 -6.406 1.238 1.00 79.25 99 LYS A CA 1
ATOM 806 C C . LYS A 1 99 ? 2.147 -5.078 1.908 1.00 79.25 99 LYS A C 1
ATOM 808 O O . LYS A 1 99 ? 3.301 -4.752 2.180 1.00 79.25 99 LYS A O 1
ATOM 813 N N . ILE A 1 100 ? 1.092 -4.330 2.186 1.00 81.69 100 ILE A N 1
ATOM 814 C CA . ILE A 1 100 ? 1.174 -3.094 2.955 1.00 81.69 100 ILE A CA 1
ATOM 815 C C . ILE A 1 100 ? 1.309 -3.460 4.439 1.00 81.69 100 ILE A C 1
ATOM 817 O O . ILE A 1 100 ? 0.646 -4.377 4.917 1.00 81.69 100 ILE A O 1
ATOM 821 N N . ASN A 1 101 ? 2.214 -2.788 5.154 1.00 76.19 101 ASN A N 1
ATOM 822 C CA . ASN A 1 101 ? 2.431 -3.023 6.589 1.00 76.19 101 ASN A CA 1
ATOM 823 C C . ASN A 1 101 ? 1.402 -2.309 7.472 1.00 76.19 101 ASN A C 1
ATOM 825 O O . ASN A 1 101 ? 1.237 -2.662 8.636 1.00 76.19 101 ASN A O 1
ATOM 829 N N . LEU A 1 102 ? 0.760 -1.273 6.937 1.00 72.81 102 LEU A N 1
ATOM 830 C CA . LEU A 1 102 ? -0.158 -0.413 7.669 1.00 72.81 102 LEU A CA 1
ATOM 831 C C . LEU A 1 102 ? -1.552 -1.063 7.754 1.00 72.81 102 LEU A C 1
ATOM 833 O O . LEU A 1 102 ? -2.125 -1.403 6.713 1.00 72.81 102 LEU A O 1
ATOM 837 N N . PRO A 1 103 ? -2.112 -1.244 8.965 1.00 68.44 103 PRO A N 1
ATOM 838 C CA . PRO A 1 103 ? -3.445 -1.811 9.138 1.00 68.44 103 PRO A CA 1
ATOM 839 C C . PRO A 1 103 ?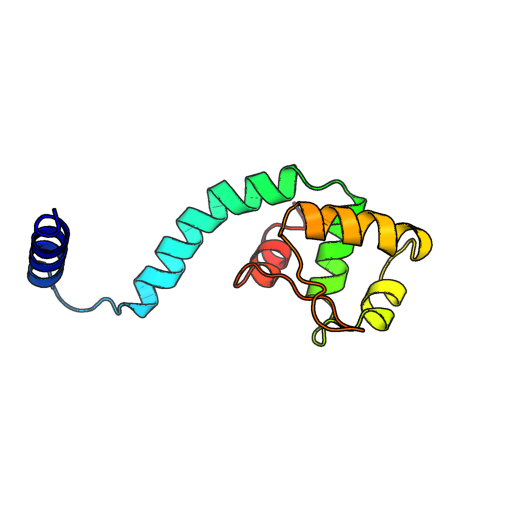 -4.506 -0.904 8.502 1.00 68.44 103 PRO A C 1
ATOM 841 O O . PRO A 1 103 ? -4.443 0.315 8.630 1.00 68.44 103 PRO A O 1
ATOM 844 N N . ARG A 1 104 ? -5.472 -1.507 7.792 1.00 68.12 104 ARG A N 1
ATOM 845 C CA . ARG A 1 104 ? -6.582 -0.825 7.085 1.00 68.12 104 ARG A CA 1
ATOM 846 C C . ARG A 1 104 ? -6.170 0.292 6.114 1.00 68.12 104 ARG A C 1
ATOM 848 O O . ARG A 1 104 ? -7.009 1.088 5.700 1.00 68.12 104 ARG A O 1
ATOM 855 N N . PHE A 1 105 ? -4.908 0.344 5.696 1.00 74.31 105 PHE A N 1
ATOM 856 C CA . PHE A 1 105 ? -4.453 1.361 4.749 1.00 74.31 105 PHE A CA 1
ATOM 857 C C . PHE A 1 105 ? -5.140 1.237 3.386 1.00 74.31 105 PHE A C 1
ATOM 859 O O . PHE A 1 105 ? -5.358 2.236 2.714 1.00 74.31 105 PHE A O 1
ATOM 866 N N . GLU A 1 106 ? -5.549 0.026 3.012 1.00 74.00 106 GLU A N 1
ATOM 867 C CA . GLU A 1 106 ? -6.373 -0.221 1.826 1.00 74.00 106 GLU A CA 1
ATOM 868 C C . GLU A 1 106 ? -7.682 0.577 1.879 1.00 74.00 106 GLU A C 1
ATOM 870 O O . GLU A 1 106 ? -7.990 1.292 0.932 1.00 74.00 106 GLU A O 1
ATOM 875 N N . SER A 1 107 ? -8.381 0.549 3.020 1.00 71.62 107 SER A N 1
ATOM 876 C CA . SER A 1 107 ? -9.605 1.325 3.243 1.00 71.62 107 SER A CA 1
ATOM 877 C C . SER A 1 107 ? -9.349 2.832 3.264 1.00 71.62 107 SER A C 1
ATOM 879 O O . SER A 1 107 ? -10.180 3.591 2.784 1.00 71.62 107 SER A O 1
ATOM 881 N N . PHE A 1 108 ? -8.200 3.285 3.781 1.00 76.00 108 PHE A N 1
ATOM 882 C CA . PHE A 1 108 ? -7.814 4.699 3.694 1.00 76.00 108 PHE A CA 1
ATOM 883 C C . PHE A 1 108 ? -7.635 5.140 2.235 1.00 76.00 108 PHE A C 1
ATOM 885 O O . PHE A 1 108 ? -8.195 6.153 1.832 1.00 76.00 108 PHE A O 1
ATOM 892 N N . VAL A 1 109 ? -6.896 4.367 1.434 1.00 77.06 109 VAL A N 1
ATOM 893 C CA . VAL A 1 109 ? -6.663 4.668 0.012 1.00 77.06 109 VAL A CA 1
ATOM 894 C C . VAL A 1 109 ? -7.960 4.599 -0.795 1.00 77.06 109 VAL A C 1
ATOM 896 O O . VAL A 1 109 ? -8.126 5.363 -1.736 1.00 77.06 109 VAL A O 1
ATOM 899 N N . GLU A 1 110 ? -8.885 3.714 -0.435 1.00 73.56 110 GLU A N 1
ATOM 900 C CA . GLU A 1 110 ? -10.203 3.632 -1.071 1.00 73.56 110 GLU A CA 1
ATOM 901 C C . GLU A 1 110 ? -11.094 4.838 -0.732 1.00 73.56 110 GLU A C 1
ATOM 903 O O . GLU A 1 110 ? -11.805 5.331 -1.601 1.00 73.56 110 GLU A O 1
ATOM 908 N N . LEU A 1 111 ? -11.033 5.343 0.505 1.00 69.44 111 LEU A N 1
ATOM 909 C CA . LEU A 1 111 ? -11.857 6.469 0.962 1.00 69.44 111 LEU A CA 1
ATOM 910 C C . LEU A 1 111 ? -11.281 7.851 0.605 1.00 69.44 111 LEU A C 1
ATOM 912 O O . LEU A 1 111 ? -12.053 8.779 0.401 1.00 69.44 111 LEU A O 1
ATOM 916 N N . TRP A 1 112 ? -9.952 7.992 0.551 1.00 67.06 112 TRP A N 1
ATOM 917 C CA . TRP A 1 112 ? -9.244 9.281 0.418 1.00 67.06 112 TRP A CA 1
ATOM 918 C C . TRP A 1 112 ? -8.273 9.334 -0.770 1.00 67.06 112 TRP A C 1
ATOM 920 O O . TRP A 1 112 ? -7.578 10.326 -0.977 1.00 67.06 112 TRP A O 1
ATOM 930 N N . GLY A 1 113 ? -8.144 8.250 -1.539 1.00 61.62 113 GLY A N 1
ATOM 931 C CA . GLY A 1 113 ? -7.175 8.169 -2.631 1.00 61.62 113 GLY A CA 1
ATOM 932 C C . GLY A 1 113 ? -7.617 8.827 -3.936 1.00 61.62 113 GLY A C 1
ATOM 933 O O . GLY A 1 113 ? -6.784 8.905 -4.840 1.00 61.62 113 GLY A O 1
ATOM 934 N N . ASP A 1 114 ? -8.876 9.253 -4.051 1.00 57.97 114 ASP A N 1
ATOM 935 C CA . ASP A 1 114 ? -9.459 9.874 -5.253 1.00 57.97 114 ASP A CA 1
ATOM 936 C C . ASP A 1 114 ? -9.793 11.375 -5.095 1.00 57.97 114 ASP A C 1
ATOM 938 O O . ASP A 1 114 ? -10.387 11.945 -6.009 1.00 57.97 114 ASP A O 1
ATOM 942 N N . ASP A 1 115 ? -9.382 12.010 -3.988 1.00 50.03 115 ASP A N 1
ATOM 943 C CA . ASP A 1 115 ? -9.391 13.479 -3.810 1.00 50.03 115 ASP A CA 1
ATOM 944 C C . ASP A 1 115 ? -8.225 14.170 -4.549 1.00 50.03 115 ASP A C 1
ATOM 946 O O . ASP A 1 115 ? -7.077 13.650 -4.501 1.00 50.03 115 ASP A O 1
#

pLDDT: mean 71.73, std 13.74, range [41.47, 88.62]

Secondary structure (DSSP, 8-state):
--STHHHHHHHHHHT--S---HHHHHHHHHHHHHHHHHHHHHHTS-HHHHHHHHHHHH-TT-BHHHHHHHSS-GGGHHHHHHHHHHTTSEE--STTB-EE-STTHHHHHHHHTT-

Foldseek 3Di:
DPPPVPVVVVVVVVPPDDDDDPVNVVVVVVVVCCPPPVVVVCVPDDPQLLQLVLLCLVDPFQFLVSSLVSHPHSVCVVVSVVVCVVVVQWDPPDPRGIDGPDPCVSVVCVVPVVD

Sequence (115 aa):
MTIVQHQVLGSLYFNKKNNETLEDLIPAFEHIMFKDSYDMIWQKLTEGEKEMVKCICKTKDGKIDEIKALMSNPVSYNVFRNKLINKHLVNGNKRGYLKINLPRFESFVELWGDD

Radius of gyration: 18.86 Å; chains: 1; bounding box: 34×27×56 Å